Protein AF-A0A673FSH8-F1 (afdb_monomer_lite)

pLDDT: mean 70.3, std 21.24, range [34.88, 98.25]

Structure (mmCIF, N/CA/C/O backbone):
data_AF-A0A673FSH8-F1
#
_entry.id   AF-A0A673FSH8-F1
#
loop_
_atom_site.group_PDB
_atom_site.id
_atom_site.type_symbol
_atom_site.label_atom_id
_atom_site.label_alt_id
_atom_site.label_comp_id
_atom_site.label_asym_id
_atom_site.label_entity_id
_atom_site.label_seq_id
_atom_site.pdbx_PDB_ins_code
_atom_site.Cartn_x
_atom_site.Cartn_y
_atom_site.Cartn_z
_atom_site.occupancy
_atom_site.B_iso_or_equiv
_atom_site.auth_seq_id
_atom_site.auth_comp_id
_atom_site.auth_asym_id
_atom_site.auth_atom_id
_atom_site.pdbx_PDB_model_num
ATOM 1 N N . MET A 1 1 ? -9.729 13.691 73.195 1.00 39.44 1 MET A N 1
ATOM 2 C CA . MET A 1 1 ? -9.530 12.562 74.129 1.00 39.44 1 MET A CA 1
ATOM 3 C C . MET A 1 1 ? -8.967 11.412 73.297 1.00 39.44 1 MET A C 1
ATOM 5 O O . MET A 1 1 ? -9.718 10.759 72.601 1.00 39.44 1 MET A O 1
ATOM 9 N N . LEU A 1 2 ? -7.692 11.486 72.921 1.00 38.41 2 LEU A N 1
ATOM 10 C CA . LEU A 1 2 ? -6.531 10.917 73.616 1.00 38.41 2 LEU A CA 1
ATOM 11 C C . LEU A 1 2 ? -6.629 9.396 73.822 1.00 38.41 2 LEU A C 1
ATOM 13 O O . LEU A 1 2 ? -7.544 8.946 74.502 1.00 38.41 2 LEU A O 1
ATOM 17 N N . GLN A 1 3 ? -5.559 8.720 73.370 1.00 37.28 3 GLN A N 1
ATOM 18 C CA . GLN A 1 3 ? -5.031 7.410 73.794 1.00 37.28 3 GLN A CA 1
ATOM 19 C C . GLN A 1 3 ? -5.546 6.211 72.971 1.00 37.28 3 GLN A C 1
ATOM 21 O O . GLN A 1 3 ? -6.744 6.041 72.830 1.00 37.28 3 GLN A O 1
ATOM 26 N N . LYS A 1 4 ? -4.733 5.282 72.453 1.00 43.22 4 LYS A N 1
ATOM 27 C CA . LYS A 1 4 ? -3.274 5.016 72.441 1.00 43.22 4 LYS A CA 1
ATOM 28 C C . LYS A 1 4 ? -3.162 3.682 71.652 1.00 43.22 4 LYS A C 1
ATOM 30 O O . LYS A 1 4 ? -4.080 2.879 71.729 1.00 43.22 4 LYS A O 1
ATOM 35 N N . ILE A 1 5 ? -2.166 3.393 70.826 1.00 50.41 5 ILE A N 1
ATOM 36 C CA . ILE A 1 5 ? -0.932 2.707 71.230 1.00 50.41 5 ILE A CA 1
ATOM 37 C C . ILE A 1 5 ? -0.131 2.469 69.947 1.00 50.41 5 ILE A C 1
ATOM 39 O O . ILE A 1 5 ? -0.604 1.851 68.997 1.00 50.41 5 ILE A O 1
ATOM 43 N N . LEU A 1 6 ? 1.096 2.972 69.965 1.00 43.12 6 LEU A N 1
ATOM 44 C CA . LEU A 1 6 ? 2.197 2.561 69.112 1.00 43.12 6 LEU A CA 1
ATOM 45 C C . LEU A 1 6 ? 2.598 1.126 69.501 1.00 43.12 6 LEU A C 1
ATOM 47 O O . LEU A 1 6 ? 2.877 0.879 70.672 1.00 43.12 6 LEU A O 1
ATOM 51 N N . GLY A 1 7 ? 2.639 0.203 68.542 1.00 38.12 7 GLY A N 1
ATOM 52 C CA . GLY A 1 7 ? 3.122 -1.166 68.735 1.00 38.12 7 GLY A CA 1
ATOM 53 C C . GLY A 1 7 ? 4.017 -1.568 67.570 1.00 38.12 7 GLY A C 1
ATOM 54 O O . GLY A 1 7 ? 3.537 -1.878 66.486 1.00 38.12 7 GLY A O 1
ATOM 55 N N . LEU A 1 8 ? 5.323 -1.486 67.801 1.00 36.97 8 LEU A N 1
ATOM 56 C CA . LEU A 1 8 ? 6.406 -1.778 66.873 1.00 36.97 8 LEU A CA 1
ATOM 57 C C . LEU A 1 8 ? 6.757 -3.283 66.911 1.00 36.97 8 LEU A C 1
ATOM 59 O O . LEU A 1 8 ? 7.012 -3.819 67.982 1.00 36.97 8 LEU A O 1
ATOM 63 N N . SER A 1 9 ? 6.845 -3.881 65.719 1.00 34.88 9 SER A N 1
ATOM 64 C CA . SER A 1 9 ? 7.741 -4.975 65.288 1.00 34.88 9 SER A CA 1
ATOM 65 C C . SER A 1 9 ? 7.559 -6.456 65.709 1.00 34.88 9 SER A C 1
ATOM 67 O O . SER A 1 9 ? 7.798 -6.839 66.845 1.00 34.88 9 SER A O 1
ATOM 69 N N . VAL A 1 10 ? 7.380 -7.281 64.653 1.00 37.31 10 VAL A N 1
ATOM 70 C CA . VAL A 1 10 ? 8.277 -8.387 64.204 1.00 37.31 10 VAL A CA 1
ATOM 71 C C . VAL A 1 10 ? 8.170 -9.763 64.900 1.00 37.31 10 VAL A C 1
ATOM 73 O O . VAL A 1 10 ? 8.748 -9.969 65.956 1.00 37.31 10 VAL A O 1
ATOM 76 N N . LEU A 1 11 ? 7.512 -10.735 64.235 1.00 36.84 11 LEU A N 1
ATOM 77 C CA . LEU A 1 11 ? 8.074 -11.982 63.641 1.00 36.84 11 LEU A CA 1
ATOM 78 C C . LEU A 1 11 ? 7.008 -13.077 63.454 1.00 36.84 11 LEU A C 1
ATOM 80 O O . LEU A 1 11 ? 6.270 -13.396 64.377 1.00 36.84 11 LEU A O 1
ATOM 84 N N . GLY A 1 12 ? 7.047 -13.744 62.295 1.00 36.56 12 GLY A N 1
ATOM 85 C CA . GLY A 1 12 ? 6.629 -15.146 62.175 1.00 36.56 12 GLY A CA 1
ATOM 86 C C . GLY A 1 12 ? 5.432 -15.403 61.264 1.00 36.56 12 GLY A C 1
ATOM 87 O O . GLY A 1 12 ? 4.290 -15.364 61.703 1.00 36.56 12 GLY A O 1
ATOM 88 N N . GLY A 1 13 ? 5.702 -15.739 60.002 1.00 35.75 13 GLY A N 1
ATOM 89 C CA . GLY A 1 13 ? 4.685 -16.245 59.079 1.00 35.75 13 GLY A CA 1
ATOM 90 C C . GLY A 1 13 ? 5.187 -16.353 57.643 1.00 35.75 13 GLY A C 1
ATOM 91 O O . GLY A 1 13 ? 4.689 -15.662 56.762 1.00 35.75 13 GLY A O 1
ATOM 92 N N . MET A 1 14 ? 6.216 -17.171 57.405 1.00 44.25 14 MET A N 1
ATOM 93 C CA . MET A 1 14 ? 6.583 -17.608 56.054 1.00 44.25 14 MET A CA 1
ATOM 94 C C . MET A 1 14 ? 5.565 -18.662 55.606 1.00 44.25 14 MET A C 1
ATOM 96 O O . MET A 1 14 ? 5.656 -19.796 56.061 1.00 44.25 14 MET A O 1
ATOM 100 N N . GLU A 1 15 ? 4.614 -18.327 54.730 1.00 41.34 15 GLU A N 1
ATOM 101 C CA . GLU A 1 15 ? 3.850 -19.350 53.998 1.00 41.34 15 GLU A CA 1
ATOM 102 C C . GLU A 1 15 ? 3.238 -18.796 52.698 1.00 41.34 15 GLU A C 1
ATOM 104 O O . GLU A 1 15 ? 2.224 -18.110 52.668 1.00 41.34 15 GLU A O 1
ATOM 109 N N . GLN A 1 16 ? 3.994 -19.052 51.633 1.00 42.78 16 GLN A N 1
ATOM 110 C CA . GLN A 1 16 ? 3.590 -19.437 50.279 1.00 42.78 16 GLN A CA 1
ATOM 111 C C . GLN A 1 16 ? 2.613 -18.576 49.460 1.00 42.78 16 GLN A C 1
ATOM 113 O O . GLN A 1 16 ? 1.392 -18.615 49.546 1.00 42.78 16 GLN A O 1
ATOM 118 N N . SER A 1 17 ? 3.259 -17.882 48.520 1.00 39.66 17 SER A N 1
ATOM 119 C CA . SER A 1 17 ? 2.882 -17.631 47.127 1.00 39.66 17 SER A CA 1
ATOM 120 C C . SER A 1 17 ? 1.393 -17.580 46.765 1.00 39.66 17 SER A C 1
ATOM 122 O O . SER A 1 17 ? 0.748 -18.594 46.510 1.00 39.66 17 SER A O 1
ATOM 124 N N . SER A 1 18 ? 0.937 -16.341 46.559 1.00 42.16 18 SER A N 1
ATOM 125 C CA . SER A 1 18 ? 0.020 -15.894 45.501 1.00 42.16 18 SER A CA 1
ATOM 126 C C . SER A 1 18 ? -0.473 -17.016 44.577 1.00 42.16 18 SER A C 1
ATOM 128 O O . SER A 1 18 ? 0.248 -17.458 43.676 1.00 42.16 18 SER A O 1
ATOM 130 N N . GLY A 1 19 ? -1.721 -17.440 44.802 1.00 59.97 19 GLY A N 1
ATOM 131 C CA . GLY A 1 19 ? -2.465 -18.380 43.971 1.00 59.97 19 GLY A CA 1
ATOM 132 C C . GLY A 1 19 ? -2.629 -17.862 42.544 1.00 59.97 19 GLY A C 1
ATOM 133 O O . GLY A 1 19 ? -3.657 -17.305 42.161 1.00 59.97 19 GLY A O 1
ATOM 134 N N . LYS A 1 20 ? -1.595 -18.054 41.730 1.00 56.06 20 LYS A N 1
ATOM 135 C CA . LYS A 1 20 ? -1.635 -17.873 40.284 1.00 56.06 20 LYS A CA 1
ATOM 136 C C . LYS A 1 20 ? -2.386 -19.067 39.725 1.00 56.06 20 LYS A C 1
ATOM 138 O O . LYS A 1 20 ? -1.843 -20.159 39.619 1.00 56.06 20 LYS A O 1
ATOM 143 N N . ARG A 1 21 ? -3.655 -18.853 39.389 1.00 63.44 21 ARG A N 1
ATOM 144 C CA . ARG A 1 21 ? -4.492 -19.789 38.634 1.00 63.44 21 ARG A CA 1
ATOM 145 C C . ARG A 1 21 ? -3.746 -20.170 37.349 1.00 63.44 21 ARG A C 1
ATOM 147 O O . ARG A 1 21 ? -3.724 -19.391 36.397 1.00 63.44 21 ARG A O 1
ATOM 154 N N . ILE A 1 22 ? -3.077 -21.324 37.370 1.00 66.69 22 ILE A N 1
ATOM 155 C CA . ILE A 1 22 ? -2.236 -21.827 36.282 1.00 66.69 22 ILE A CA 1
ATOM 156 C C . ILE A 1 22 ? -3.123 -21.940 35.043 1.00 66.69 22 ILE A C 1
ATOM 158 O O . ILE A 1 22 ? -4.021 -22.779 34.972 1.00 66.69 22 ILE A O 1
ATOM 162 N N . ARG A 1 23 ? -2.915 -21.052 34.067 1.00 70.25 23 ARG A N 1
ATOM 163 C CA . ARG A 1 23 ? -3.483 -21.238 32.734 1.00 70.25 23 ARG A CA 1
ATOM 164 C C . ARG A 1 23 ? -2.663 -22.345 32.096 1.00 70.25 23 ARG A C 1
ATOM 166 O O . ARG A 1 23 ? -1.450 -22.195 31.976 1.00 70.25 23 ARG A O 1
ATOM 173 N N . LYS A 1 24 ? -3.321 -23.452 31.747 1.00 73.06 24 LYS A N 1
ATOM 174 C CA . LYS A 1 24 ? -2.718 -24.535 30.965 1.00 73.06 24 LYS A CA 1
ATOM 175 C C . LYS A 1 24 ? -1.922 -23.899 29.814 1.00 73.06 24 LYS A C 1
ATOM 177 O O . LYS A 1 24 ? -2.535 -23.129 29.066 1.00 73.06 24 LYS A O 1
ATOM 182 N N . PRO A 1 25 ? -0.605 -24.147 29.681 1.00 65.06 25 PRO A N 1
ATOM 183 C CA . PRO A 1 25 ? 0.094 -23.737 28.474 1.00 65.06 25 PRO A CA 1
ATOM 184 C C . PRO A 1 25 ? -0.627 -24.412 27.308 1.00 65.06 25 PRO A C 1
ATOM 186 O O . PRO A 1 25 ? -0.996 -25.585 27.390 1.00 65.06 25 PRO A O 1
ATOM 189 N N . SER A 1 26 ? -0.955 -23.636 26.280 1.00 65.62 26 SER A N 1
ATOM 190 C CA . SER A 1 26 ? -1.685 -24.131 25.120 1.00 65.62 26 SER A CA 1
ATOM 191 C C . SER A 1 26 ? -0.955 -25.338 24.538 1.00 65.62 26 SER A C 1
ATOM 193 O O . SER A 1 26 ? 0.176 -25.204 24.077 1.00 65.62 26 SER A O 1
ATOM 195 N N . LEU A 1 27 ? -1.623 -26.489 24.508 1.00 65.38 27 LEU A N 1
ATOM 196 C CA . LEU A 1 27 ? -1.156 -27.724 23.874 1.00 65.38 27 LEU A CA 1
ATOM 197 C C . LEU A 1 27 ? -1.279 -27.626 22.335 1.00 65.38 27 LEU A C 1
ATOM 199 O O . LEU A 1 27 ? -1.621 -28.578 21.649 1.00 65.38 27 LEU A O 1
ATOM 203 N N . LEU A 1 28 ? -1.072 -26.436 21.766 1.00 62.72 28 LEU A N 1
ATOM 204 C CA . LEU A 1 28 ? -1.174 -26.229 20.319 1.00 62.72 28 LEU A CA 1
ATOM 205 C C . LEU A 1 28 ? 0.026 -26.812 19.562 1.00 62.72 28 LEU A C 1
ATOM 207 O O . LEU A 1 28 ? -0.010 -26.873 18.339 1.00 62.72 28 LEU A O 1
ATOM 211 N N . TYR A 1 29 ? 1.071 -27.243 20.273 1.00 58.75 29 TYR A N 1
ATOM 212 C CA . TYR A 1 29 ? 2.318 -27.713 19.675 1.00 58.75 29 TYR A CA 1
ATOM 213 C C . TYR A 1 29 ? 2.328 -29.220 19.352 1.00 58.75 29 TYR A C 1
ATOM 215 O O . TYR A 1 29 ? 2.952 -29.631 18.381 1.00 58.75 29 TYR A O 1
ATOM 223 N N . GLU A 1 30 ? 1.574 -30.053 20.078 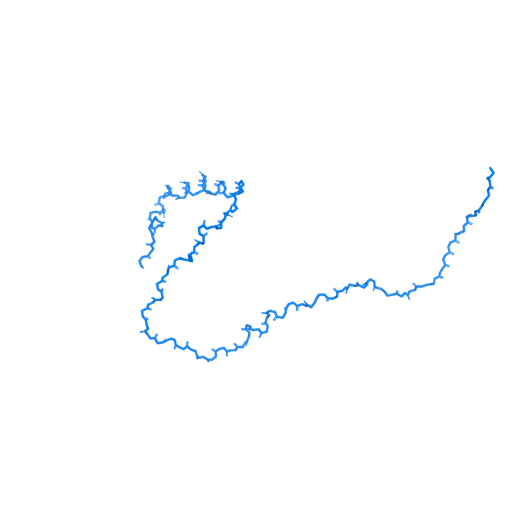1.00 62.94 30 GLU A N 1
ATOM 224 C CA . GLU A 1 30 ? 1.625 -31.521 19.906 1.00 62.94 30 GLU A CA 1
ATOM 225 C C . GLU A 1 30 ? 0.944 -32.019 18.618 1.00 62.94 30 GLU A C 1
ATOM 227 O O . GLU A 1 30 ? 1.146 -33.153 18.200 1.00 62.94 30 GLU A O 1
ATOM 232 N N . GLY A 1 31 ? 0.189 -31.153 17.932 1.00 62.38 31 GLY A N 1
ATOM 233 C CA . GLY A 1 31 ? -0.395 -31.454 16.621 1.00 62.38 31 GLY A CA 1
ATOM 234 C C . GLY A 1 31 ? 0.536 -31.209 15.428 1.00 62.38 31 GLY A C 1
ATOM 235 O O . GLY A 1 31 ? 0.179 -31.586 14.315 1.00 62.38 31 GLY A O 1
ATOM 236 N N . PHE A 1 32 ? 1.694 -30.567 15.625 1.00 62.06 32 PHE A N 1
ATOM 237 C CA . PHE A 1 32 ? 2.597 -30.195 14.528 1.00 62.06 32 PHE A CA 1
ATOM 238 C C . PHE A 1 32 ? 3.717 -31.217 14.278 1.00 62.06 32 PHE A C 1
ATOM 240 O O . PHE A 1 32 ? 4.189 -31.333 13.152 1.00 62.06 32 PHE A O 1
ATOM 247 N N . GLU A 1 33 ? 4.126 -31.986 15.291 1.00 65.44 33 GLU A N 1
ATOM 248 C CA . GLU A 1 33 ? 5.260 -32.919 15.172 1.00 65.44 33 GLU A CA 1
ATOM 249 C C . GLU A 1 33 ? 4.885 -34.361 14.799 1.00 65.44 33 GLU A C 1
ATOM 251 O O . GLU A 1 33 ? 5.769 -35.208 14.692 1.00 65.44 33 GLU A O 1
ATOM 256 N N . SER A 1 34 ? 3.612 -34.675 14.532 1.00 53.59 34 SER A N 1
ATOM 257 C CA . SER A 1 34 ? 3.295 -35.976 13.927 1.00 53.59 34 SER A CA 1
ATOM 258 C C . SER A 1 34 ? 3.766 -35.987 12.469 1.00 53.59 34 SER A C 1
ATOM 260 O O . SER A 1 34 ? 3.254 -35.196 11.671 1.00 53.59 34 SER A O 1
ATOM 262 N N . PRO A 1 35 ? 4.709 -36.867 12.076 1.00 54.97 35 PRO A N 1
ATOM 263 C CA . PRO A 1 35 ? 5.113 -36.977 10.686 1.00 54.97 35 P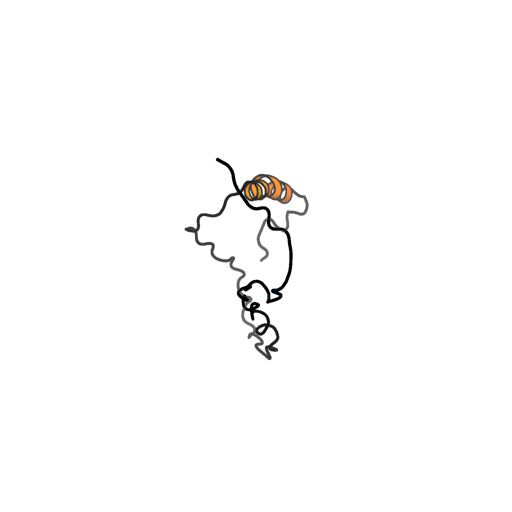RO A CA 1
ATOM 264 C C . PRO A 1 35 ? 3.899 -37.462 9.894 1.00 54.97 35 PRO A C 1
ATOM 266 O O . PRO A 1 35 ? 3.477 -38.613 10.010 1.00 54.97 35 PRO A O 1
ATOM 269 N N . SER A 1 36 ? 3.308 -36.567 9.103 1.00 58.66 36 SER A N 1
ATOM 270 C CA . SER A 1 36 ? 2.276 -36.909 8.129 1.00 58.66 36 SER A CA 1
ATOM 271 C C . SER A 1 36 ? 2.931 -37.692 6.993 1.00 58.66 36 SER A C 1
ATOM 273 O O . SER A 1 36 ? 3.297 -37.166 5.945 1.00 58.66 36 SER A O 1
ATOM 275 N N . LEU A 1 37 ? 3.127 -38.989 7.218 1.00 58.59 37 LEU A N 1
ATOM 276 C CA . LEU A 1 37 ? 3.425 -39.921 6.146 1.00 58.59 37 LEU A CA 1
ATOM 277 C C . LEU A 1 37 ? 2.200 -39.996 5.221 1.00 58.59 37 LEU A C 1
ATOM 279 O O . LEU A 1 37 ? 1.171 -40.573 5.559 1.00 58.59 37 LEU A O 1
ATOM 283 N N . SER A 1 38 ? 2.380 -39.398 4.040 1.00 54.66 38 SER A N 1
ATOM 284 C CA . SER A 1 38 ? 1.730 -39.739 2.771 1.00 54.66 38 SER A CA 1
ATOM 285 C C . SER A 1 38 ? 0.269 -39.311 2.575 1.00 54.66 38 SER A C 1
ATOM 287 O O . SER A 1 38 ? -0.658 -40.105 2.687 1.00 54.66 38 SER A O 1
ATOM 289 N N . HIS A 1 39 ? 0.081 -38.099 2.046 1.00 57.12 39 HIS A N 1
ATOM 290 C CA . HIS A 1 39 ? -0.935 -37.886 1.012 1.00 57.12 39 HIS A CA 1
ATOM 291 C C . HIS A 1 39 ? -0.302 -37.134 -0.159 1.00 57.12 39 HIS A C 1
ATOM 293 O O . HIS A 1 39 ? -0.270 -35.907 -0.190 1.00 57.12 39 HIS A O 1
ATOM 299 N N . VAL A 1 40 ? 0.254 -37.892 -1.108 1.00 52.22 40 VAL A N 1
ATOM 300 C CA . VAL A 1 40 ? 0.529 -37.372 -2.450 1.00 52.22 40 VAL A CA 1
ATOM 301 C C . VAL A 1 40 ? -0.840 -37.084 -3.073 1.00 52.22 40 VAL A C 1
ATOM 303 O O . VAL A 1 40 ? -1.612 -38.033 -3.241 1.00 52.22 40 VAL A O 1
ATOM 306 N N . PRO A 1 41 ? -1.188 -35.822 -3.375 1.00 60.09 41 PRO A N 1
ATOM 307 C CA . PRO A 1 41 ? -2.431 -35.545 -4.071 1.00 60.09 41 PRO A CA 1
ATOM 308 C C . PRO A 1 41 ? -2.333 -36.126 -5.496 1.00 60.09 41 PRO A C 1
ATOM 310 O O . PRO A 1 41 ? -1.259 -36.063 -6.104 1.00 60.09 41 PRO A O 1
ATOM 313 N N . PRO A 1 42 ? -3.414 -36.707 -6.051 1.00 67.25 42 PRO A N 1
ATOM 314 C CA . PRO A 1 42 ? -3.451 -37.066 -7.469 1.00 67.25 42 PRO A CA 1
ATOM 315 C C . PRO A 1 42 ? -3.172 -35.819 -8.330 1.00 67.25 42 PRO A C 1
ATOM 317 O O . PRO A 1 42 ? -3.432 -34.705 -7.865 1.00 67.25 42 PRO A O 1
ATOM 320 N N . PRO A 1 43 ? -2.676 -35.964 -9.577 1.00 56.34 43 PRO A N 1
ATOM 321 C CA . PRO A 1 43 ? -2.447 -34.841 -10.481 1.00 56.34 43 PRO A CA 1
ATOM 322 C C . PRO A 1 43 ? -3.800 -34.301 -10.968 1.00 56.34 43 PRO A C 1
ATOM 324 O O . PRO A 1 43 ? -4.249 -34.580 -12.076 1.00 56.34 43 PRO A O 1
ATOM 327 N N . GLY A 1 44 ? -4.499 -33.591 -10.088 1.00 63.91 44 GLY A N 1
ATOM 328 C CA . GLY A 1 44 ? -5.654 -32.773 -10.410 1.00 63.91 44 GLY A CA 1
ATOM 329 C C . GLY A 1 44 ? -5.204 -31.376 -10.840 1.00 63.91 44 GLY A C 1
ATOM 330 O O . GLY A 1 44 ? -4.089 -30.964 -10.504 1.00 63.91 44 GLY A O 1
ATOM 331 N N . PRO A 1 45 ? -6.044 -30.639 -11.587 1.00 67.75 45 PRO A N 1
ATOM 332 C CA . PRO A 1 45 ? -5.752 -29.251 -11.928 1.00 67.75 45 PRO A CA 1
ATOM 333 C C . PRO A 1 45 ? -5.488 -28.449 -10.642 1.00 67.75 45 PRO A C 1
ATOM 335 O O . PRO A 1 45 ? -6.097 -28.752 -9.609 1.00 67.75 45 PRO A O 1
ATOM 338 N N . PRO A 1 46 ? -4.566 -27.466 -10.668 1.00 64.50 46 PRO A N 1
ATOM 339 C CA . PRO A 1 46 ? -4.198 -26.714 -9.476 1.00 64.50 46 PRO A CA 1
ATOM 340 C C . PRO A 1 46 ? -5.453 -26.109 -8.831 1.00 64.50 46 PRO A C 1
ATOM 342 O O . PRO A 1 46 ? -6.358 -25.688 -9.559 1.00 64.50 46 PRO A O 1
ATOM 345 N N . PRO A 1 47 ? -5.541 -26.066 -7.485 1.00 62.12 47 PRO A N 1
ATOM 346 C CA . PRO A 1 47 ? -6.648 -25.405 -6.817 1.00 62.12 47 PRO A CA 1
ATOM 347 C C . PRO A 1 47 ? -6.694 -23.965 -7.322 1.00 62.12 47 PRO A C 1
ATOM 349 O O . PRO A 1 47 ? -5.753 -23.197 -7.120 1.00 62.12 47 PRO A O 1
ATOM 352 N N . SER A 1 48 ? -7.774 -23.626 -8.026 1.00 60.88 48 SER A N 1
ATOM 353 C CA . SER A 1 48 ? -8.055 -22.263 -8.454 1.00 60.88 48 SER A CA 1
ATOM 354 C C . SER A 1 48 ? -7.919 -21.368 -7.229 1.00 60.88 48 SER A C 1
ATOM 356 O O . SER A 1 48 ? -8.634 -21.578 -6.246 1.00 60.88 48 SER A O 1
ATOM 358 N N . GLN A 1 49 ? -6.977 -20.424 -7.279 1.00 62.88 49 GLN A N 1
ATOM 359 C CA . GLN A 1 49 ? -6.623 -19.489 -6.208 1.00 62.88 49 GLN A CA 1
ATOM 360 C C . GLN A 1 49 ? -7.744 -18.464 -5.977 1.00 62.88 49 GLN A C 1
ATOM 362 O O . GLN A 1 49 ? -7.518 -17.256 -5.984 1.00 62.88 49 GLN A O 1
ATOM 367 N N . GLN A 1 50 ? -8.987 -18.924 -5.837 1.00 61.84 50 GLN A N 1
ATOM 368 C CA . GLN A 1 50 ? -10.113 -18.045 -5.600 1.00 61.84 50 GLN A CA 1
ATOM 369 C C . GLN A 1 50 ? -9.897 -17.375 -4.243 1.00 61.84 50 GLN A C 1
ATOM 371 O O . GLN A 1 50 ? -9.744 -18.075 -3.234 1.00 61.84 50 GLN A O 1
ATOM 376 N N . PRO A 1 51 ? -9.829 -16.033 -4.203 1.00 66.12 51 PRO A N 1
ATOM 377 C CA . PRO A 1 51 ? -9.618 -15.330 -2.956 1.00 66.12 51 PRO A CA 1
ATOM 378 C C . PRO A 1 51 ? -10.746 -15.687 -1.980 1.00 66.12 51 PRO A C 1
ATOM 380 O O . PRO A 1 51 ? -11.886 -15.893 -2.412 1.00 66.12 51 PRO A O 1
ATOM 383 N N . PRO A 1 52 ? -10.453 -15.768 -0.669 1.00 66.00 52 PRO A N 1
ATOM 384 C CA . PRO A 1 52 ? -11.463 -16.042 0.341 1.00 66.00 52 PRO A CA 1
ATOM 385 C C . PRO A 1 52 ? -12.654 -15.108 0.142 1.00 66.00 52 PRO A C 1
ATOM 387 O O . PRO A 1 52 ? -12.481 -13.888 0.125 1.00 66.00 52 PRO A O 1
ATOM 390 N N . VAL A 1 53 ? -13.850 -15.677 -0.023 1.00 67.38 53 VAL A N 1
ATOM 391 C CA . VAL A 1 53 ? -15.081 -14.901 -0.195 1.00 67.38 53 VAL A CA 1
ATOM 392 C C . VAL A 1 53 ? -15.289 -14.071 1.069 1.00 67.38 53 VAL A C 1
ATOM 394 O O . VAL A 1 53 ? -15.700 -14.574 2.114 1.00 67.38 53 VAL A O 1
ATOM 397 N N . THR A 1 54 ? -14.944 -12.788 0.997 1.00 71.56 54 THR A N 1
ATOM 398 C CA . THR A 1 54 ? -15.242 -11.822 2.050 1.00 71.56 54 THR A CA 1
ATOM 399 C C . THR A 1 54 ? -16.751 -11.665 2.149 1.00 71.56 54 THR A C 1
ATOM 401 O O . THR A 1 54 ? -17.386 -11.219 1.196 1.00 71.56 54 THR A O 1
ATOM 404 N N . ASP A 1 55 ? -17.312 -12.026 3.303 1.00 74.44 55 ASP A N 1
ATOM 405 C CA . ASP A 1 55 ? -18.723 -11.817 3.624 1.00 74.44 55 ASP A CA 1
ATOM 406 C C . ASP A 1 55 ? -19.079 -10.319 3.478 1.00 74.44 55 ASP A C 1
ATOM 408 O O . ASP A 1 55 ? -18.546 -9.495 4.234 1.00 74.44 55 ASP A O 1
ATOM 412 N N . PRO A 1 56 ? -19.963 -9.942 2.532 1.00 69.19 56 PRO A N 1
ATOM 413 C CA . PRO A 1 56 ? -20.340 -8.548 2.303 1.00 69.19 56 PRO A CA 1
ATOM 414 C C . PRO A 1 56 ? -21.110 -7.931 3.482 1.00 69.19 56 PRO A C 1
ATOM 416 O O . PRO A 1 56 ? -21.189 -6.709 3.585 1.00 69.19 56 PRO A O 1
ATOM 419 N N . SER A 1 57 ? -21.653 -8.745 4.395 1.00 74.31 57 SER A N 1
ATOM 420 C CA . SER A 1 57 ? -22.327 -8.290 5.613 1.00 74.31 57 SER A CA 1
ATOM 421 C C . SER A 1 57 ? -21.350 -7.902 6.724 1.00 74.31 57 SER A C 1
ATOM 423 O O . SER A 1 57 ? -21.752 -7.283 7.717 1.00 74.31 57 SER A O 1
ATOM 425 N N . ARG A 1 58 ? -20.067 -8.262 6.610 1.00 76.19 58 ARG A N 1
ATOM 426 C CA . ARG A 1 58 ? -19.081 -7.967 7.646 1.00 76.19 58 ARG A CA 1
ATOM 427 C C . ARG A 1 58 ? -18.630 -6.515 7.512 1.00 76.19 58 ARG A C 1
ATOM 429 O O . ARG A 1 58 ? -17.790 -6.190 6.677 1.00 76.19 58 ARG A O 1
ATOM 436 N N . GLN A 1 59 ? -19.161 -5.634 8.363 1.00 74.56 59 GLN A N 1
ATOM 437 C CA . GLN A 1 59 ? -18.673 -4.257 8.454 1.00 74.56 59 GLN A CA 1
ATOM 438 C C . GLN A 1 59 ? -17.181 -4.276 8.814 1.00 74.56 59 GLN A C 1
ATOM 440 O O . GLN A 1 59 ? -16.785 -4.669 9.914 1.00 74.56 59 GLN A O 1
ATOM 445 N N . GLY A 1 60 ? -16.341 -3.906 7.847 1.00 84.88 60 GLY A N 1
ATOM 446 C CA . GLY A 1 60 ? -14.899 -3.839 8.029 1.00 84.88 60 GLY A CA 1
ATOM 447 C C . GLY A 1 60 ? -14.510 -2.810 9.091 1.00 84.88 60 GLY A C 1
ATOM 448 O O . GLY A 1 60 ? -15.240 -1.863 9.382 1.00 84.88 60 GLY A O 1
ATOM 449 N N . ARG A 1 61 ? -13.318 -2.966 9.670 1.00 91.44 61 ARG A N 1
ATOM 450 C CA . ARG A 1 61 ? -12.762 -1.970 10.591 1.00 91.44 61 ARG A CA 1
ATOM 451 C C . ARG A 1 61 ? -12.055 -0.878 9.796 1.00 91.44 61 ARG A C 1
ATOM 453 O O . ARG A 1 61 ? -11.176 -1.176 8.997 1.00 91.44 61 ARG A O 1
ATOM 460 N N . THR A 1 62 ? -12.361 0.384 10.078 1.00 93.12 62 THR A N 1
ATOM 461 C CA . THR A 1 62 ? -11.649 1.535 9.503 1.00 93.12 62 THR A CA 1
ATOM 462 C C . THR A 1 62 ? -10.883 2.274 10.592 1.00 93.12 62 THR A C 1
ATOM 464 O O . THR A 1 62 ? -11.479 2.812 11.522 1.00 93.12 62 THR A O 1
ATOM 467 N N . THR A 1 63 ? -9.556 2.312 10.487 1.00 96.88 63 THR A N 1
ATOM 468 C CA . THR A 1 63 ? -8.675 3.071 11.391 1.00 96.88 63 THR A CA 1
ATOM 469 C C . THR A 1 63 ? -7.864 4.086 10.590 1.00 96.88 63 THR A C 1
ATOM 471 O O . THR A 1 63 ? -7.713 3.934 9.379 1.00 96.88 63 THR A O 1
ATOM 474 N N . ASN A 1 64 ? -7.278 5.086 11.249 1.00 98.00 64 ASN A N 1
ATOM 475 C CA . ASN A 1 64 ? -6.404 6.066 10.586 1.00 98.00 64 ASN A CA 1
ATOM 476 C C . ASN A 1 64 ? -5.215 5.404 9.871 1.00 98.00 64 ASN A C 1
ATOM 478 O O . ASN A 1 64 ? -4.813 5.844 8.800 1.00 98.00 64 ASN A O 1
ATOM 482 N N . GLN A 1 65 ? -4.692 4.308 10.428 1.00 97.81 65 GLN A N 1
ATOM 483 C CA . GLN A 1 65 ? -3.610 3.535 9.816 1.00 97.81 65 GLN A CA 1
ATOM 484 C C . GLN A 1 65 ? -4.081 2.873 8.516 1.00 97.81 65 GLN A C 1
ATOM 486 O O . GLN A 1 65 ? -3.429 3.008 7.487 1.00 97.81 65 GLN A O 1
ATOM 491 N N . LEU A 1 66 ? -5.256 2.234 8.530 1.00 96.56 66 LEU A N 1
ATOM 492 C CA . LEU A 1 66 ? -5.842 1.632 7.327 1.00 96.56 66 LEU A CA 1
ATOM 493 C C . LEU A 1 66 ? -6.191 2.691 6.273 1.00 96.56 66 LEU A C 1
ATOM 495 O O . LEU A 1 66 ? -5.981 2.478 5.081 1.00 96.56 66 LEU A O 1
ATOM 499 N N . GLN A 1 67 ? -6.662 3.862 6.706 1.00 97.00 67 GLN A N 1
ATOM 500 C CA . GLN A 1 67 ? -6.891 4.990 5.809 1.00 97.00 67 GLN A CA 1
ATOM 501 C C . GLN A 1 67 ? -5.589 5.501 5.187 1.00 97.00 67 GLN A C 1
ATOM 503 O O . GLN A 1 67 ? -5.580 5.782 3.994 1.00 97.00 67 GLN A O 1
ATOM 508 N N . PHE A 1 68 ? -4.497 5.602 5.951 1.00 98.06 68 PHE A N 1
ATOM 509 C CA . PHE A 1 68 ? -3.187 5.983 5.421 1.00 98.06 68 PHE A CA 1
ATOM 510 C C . PHE A 1 68 ? -2.678 4.964 4.396 1.00 98.06 68 PHE A C 1
ATOM 512 O O . PHE A 1 68 ? -2.270 5.353 3.300 1.00 98.06 68 PHE A O 1
ATOM 519 N N . LEU A 1 69 ? -2.767 3.667 4.713 1.00 98.06 69 LEU A N 1
ATOM 520 C CA . LEU A 1 69 ? -2.375 2.600 3.792 1.00 98.06 69 LEU A CA 1
ATOM 521 C C . LEU A 1 69 ? -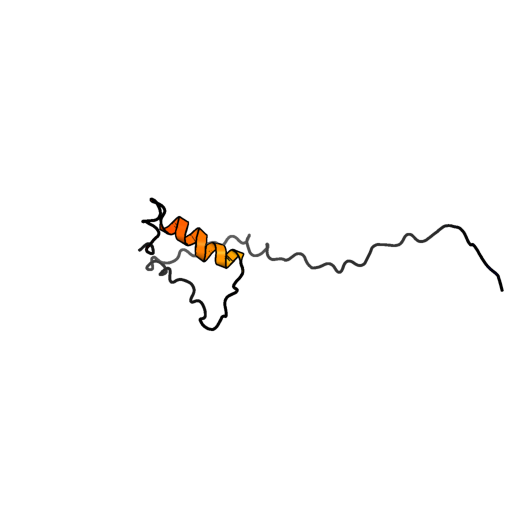3.121 2.728 2.462 1.00 98.06 69 LEU A C 1
ATOM 523 O O . LEU A 1 69 ? -2.493 2.772 1.411 1.00 98.06 69 LEU A O 1
ATOM 527 N N . HIS A 1 70 ? -4.443 2.884 2.493 1.00 95.62 70 HIS A N 1
ATOM 528 C CA . HIS A 1 70 ? -5.229 2.988 1.267 1.00 95.62 70 HIS A CA 1
ATOM 529 C C . HIS A 1 70 ? -5.017 4.328 0.534 1.00 95.62 70 HIS A C 1
ATOM 531 O O . HIS A 1 70 ? -4.744 4.358 -0.664 1.00 95.62 70 HIS A O 1
ATOM 537 N N . LYS A 1 71 ? -5.124 5.463 1.231 1.00 96.38 71 LYS A N 1
ATOM 538 C CA . LYS A 1 71 ? -5.131 6.788 0.588 1.00 96.38 71 LYS A CA 1
ATOM 539 C C . LYS A 1 71 ? -3.751 7.279 0.169 1.00 96.38 71 LYS A C 1
ATOM 541 O O . LYS A 1 71 ? -3.676 8.119 -0.724 1.00 96.38 71 LYS A O 1
ATOM 546 N N . VAL A 1 72 ? -2.686 6.813 0.814 1.00 97.94 72 VAL A N 1
ATOM 547 C CA . VAL A 1 72 ? -1.321 7.299 0.576 1.00 97.94 72 VAL A CA 1
ATOM 548 C C . VAL A 1 72 ? -0.455 6.178 0.028 1.00 97.94 72 VAL A C 1
ATOM 550 O O . VAL A 1 72 ? 0.039 6.287 -1.093 1.00 97.94 72 VAL A O 1
ATOM 553 N N . LEU A 1 73 ? -0.304 5.093 0.790 1.00 97.94 73 LEU A N 1
ATOM 554 C CA . LEU A 1 73 ? 0.679 4.056 0.484 1.00 97.94 73 LEU A CA 1
ATOM 555 C C . LEU A 1 73 ? 0.335 3.299 -0.804 1.00 97.94 73 LEU A C 1
ATOM 557 O O . LEU A 1 73 ? 1.176 3.208 -1.691 1.00 97.94 73 LEU A O 1
ATOM 561 N N . VAL A 1 74 ? -0.911 2.837 -0.952 1.00 97.25 74 VAL A N 1
ATOM 562 C CA . VAL A 1 74 ? -1.368 2.145 -2.168 1.00 97.25 74 VAL A CA 1
ATOM 563 C C . VAL A 1 74 ? -1.206 3.046 -3.387 1.00 97.25 74 VAL A C 1
ATOM 565 O O . VAL A 1 74 ? -0.671 2.600 -4.391 1.00 97.25 74 VAL A O 1
ATOM 568 N N . LYS A 1 75 ? -1.567 4.333 -3.305 1.00 96.50 75 LYS A N 1
ATOM 569 C CA . LYS A 1 75 ? -1.396 5.267 -4.433 1.00 96.50 75 LYS A CA 1
ATOM 570 C C . LYS A 1 75 ? 0.069 5.466 -4.817 1.00 96.50 75 LYS A C 1
ATOM 572 O O . LYS A 1 75 ? 0.367 5.591 -6.002 1.00 96.50 75 LYS A O 1
ATOM 577 N N . ALA A 1 76 ? 0.966 5.538 -3.835 1.00 97.62 76 ALA A N 1
ATOM 578 C CA . ALA A 1 76 ? 2.397 5.667 -4.085 1.00 97.62 76 ALA A CA 1
ATOM 579 C C . ALA A 1 76 ? 2.958 4.400 -4.744 1.00 97.62 76 ALA A C 1
ATOM 581 O O . ALA A 1 76 ? 3.649 4.494 -5.757 1.00 97.62 76 ALA A O 1
ATOM 582 N N . LEU A 1 77 ? 2.595 3.225 -4.219 1.00 97.88 77 LEU A N 1
ATOM 583 C CA . LEU A 1 77 ? 3.003 1.936 -4.770 1.00 97.88 77 LEU A CA 1
ATOM 584 C C . LEU A 1 77 ? 2.439 1.722 -6.174 1.00 97.88 77 LEU A C 1
ATOM 586 O O . LEU A 1 77 ? 3.190 1.342 -7.057 1.00 97.88 77 LEU A O 1
ATOM 590 N N . TRP A 1 78 ? 1.172 2.056 -6.427 1.00 96.88 78 TRP A N 1
ATOM 591 C CA . TRP A 1 78 ? 0.531 1.853 -7.732 1.00 96.88 78 TRP A CA 1
ATOM 592 C C . TRP A 1 78 ? 1.184 2.652 -8.864 1.00 96.88 78 TRP A C 1
ATOM 594 O O . TRP A 1 78 ? 1.155 2.236 -10.019 1.00 96.88 78 TRP A O 1
ATOM 604 N N . ARG A 1 79 ? 1.778 3.806 -8.533 1.00 96.81 79 ARG A N 1
ATOM 605 C CA . ARG A 1 79 ? 2.477 4.691 -9.479 1.00 96.81 79 ARG A CA 1
ATOM 606 C C . ARG A 1 79 ? 3.967 4.377 -9.616 1.00 96.81 79 ARG A C 1
ATOM 608 O O . ARG A 1 79 ? 4.643 5.025 -10.411 1.00 96.81 79 ARG A O 1
ATOM 615 N N . HIS A 1 80 ? 4.496 3.449 -8.823 1.00 98.25 80 HIS A N 1
ATOM 616 C CA . HIS A 1 80 ? 5.904 3.090 -8.866 1.00 98.25 80 HIS A CA 1
ATOM 617 C C . HIS A 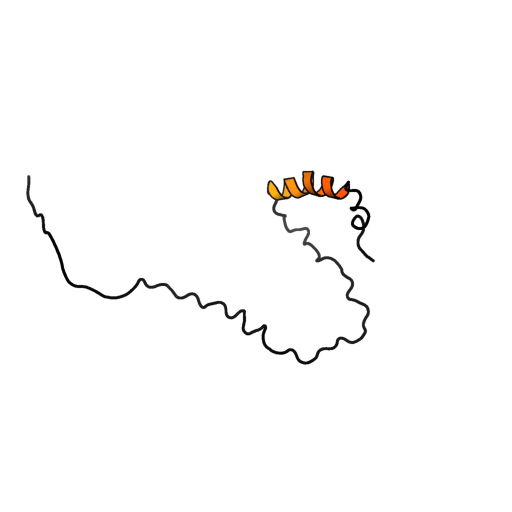1 80 ? 6.242 2.384 -10.188 1.00 98.25 80 HIS A C 1
ATOM 619 O O . HIS A 1 80 ? 5.453 1.590 -10.690 1.00 98.25 80 HIS A O 1
ATOM 625 N N . HIS A 1 81 ? 7.431 2.628 -10.749 1.00 97.50 81 HIS A N 1
ATOM 626 C CA . HIS A 1 81 ? 7.817 2.083 -12.061 1.00 97.50 81 HIS A CA 1
ATOM 627 C C . HIS A 1 81 ? 7.776 0.545 -12.106 1.00 97.50 81 HIS A C 1
ATOM 629 O O . HIS A 1 81 ? 7.389 -0.046 -13.109 1.00 97.50 81 HIS A O 1
ATOM 635 N N . PHE A 1 82 ? 8.099 -0.112 -10.992 1.00 97.75 82 PHE A N 1
ATOM 636 C CA . PHE A 1 82 ? 8.049 -1.574 -10.873 1.00 97.75 82 PHE A CA 1
ATOM 637 C C . PHE A 1 82 ? 6.688 -2.124 -10.437 1.00 97.75 82 PHE A C 1
ATOM 639 O O . PHE A 1 82 ? 6.591 -3.301 -10.117 1.00 97.75 82 PHE A O 1
ATOM 646 N N . ALA A 1 83 ? 5.648 -1.294 -10.374 1.00 96.88 83 ALA A N 1
ATOM 647 C CA . ALA A 1 83 ? 4.326 -1.736 -9.944 1.00 96.88 83 ALA A CA 1
ATOM 648 C C . ALA A 1 83 ? 3.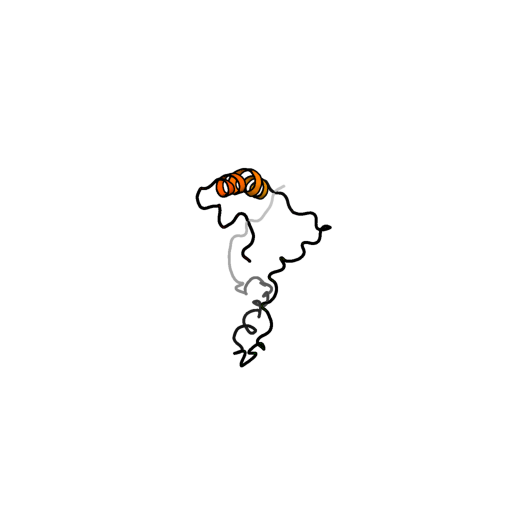547 -2.466 -11.039 1.00 96.88 83 ALA A C 1
ATOM 650 O O . ALA A 1 83 ? 2.619 -3.198 -10.715 1.00 96.88 83 ALA A O 1
ATOM 651 N N . TRP A 1 84 ? 3.930 -2.275 -12.308 1.00 96.19 84 TRP A N 1
ATOM 652 C CA . TRP A 1 84 ? 3.204 -2.811 -13.461 1.00 96.19 84 TRP A CA 1
ATOM 653 C C . TRP A 1 84 ? 2.893 -4.321 -13.382 1.00 96.19 84 TRP A C 1
ATOM 655 O O . TRP A 1 84 ? 1.777 -4.676 -13.750 1.00 96.19 84 TRP A O 1
ATOM 665 N N . PRO A 1 85 ? 3.766 -5.213 -12.855 1.00 96.56 85 PRO A N 1
ATOM 666 C CA . PRO A 1 85 ? 3.459 -6.644 -12.779 1.00 96.56 85 PRO A CA 1
ATOM 667 C C . PRO A 1 85 ? 2.393 -6.993 -11.733 1.00 96.56 85 PRO A C 1
ATOM 669 O O . PRO A 1 85 ? 1.937 -8.126 -11.694 1.00 96.56 85 PRO A O 1
ATOM 672 N N . PHE A 1 86 ? 2.042 -6.055 -10.849 1.00 96.50 86 PHE A N 1
ATOM 673 C CA . PHE A 1 86 ? 1.144 -6.278 -9.711 1.00 96.50 86 PHE A CA 1
ATOM 674 C C . PHE A 1 86 ? -0.220 -5.601 -9.886 1.00 96.50 86 PHE A C 1
ATOM 676 O O . PHE A 1 86 ? -0.992 -5.528 -8.930 1.00 96.50 86 PHE A O 1
ATOM 683 N N . HIS A 1 87 ? -0.499 -5.034 -11.063 1.00 95.12 87 HIS A N 1
ATOM 684 C CA . HIS A 1 87 ? -1.787 -4.389 -11.337 1.00 95.12 87 HIS A CA 1
ATOM 685 C C . HIS A 1 87 ? -2.903 -5.403 -11.571 1.00 95.12 87 HIS A C 1
ATOM 687 O O . HIS A 1 87 ? -4.031 -5.164 -11.151 1.00 95.12 87 HIS A O 1
ATOM 693 N N . GLU A 1 88 ? -2.559 -6.535 -12.177 1.00 94.38 88 GLU A N 1
ATOM 694 C CA . GLU A 1 88 ? -3.463 -7.643 -12.456 1.00 94.38 88 GLU A 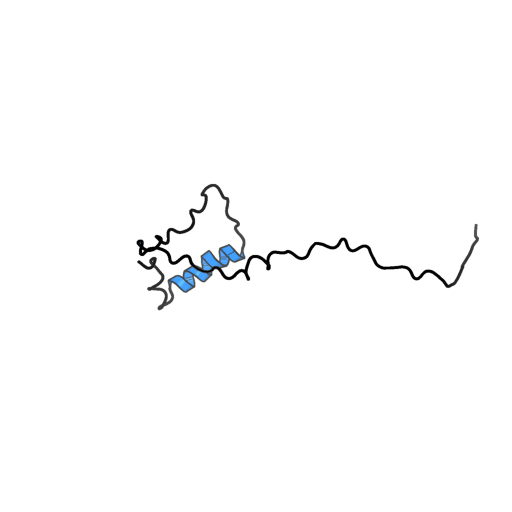CA 1
ATOM 695 C C . GLU A 1 88 ? -3.062 -8.875 -11.631 1.00 94.38 88 GLU A C 1
ATOM 697 O O . GLU A 1 88 ? -1.895 -9.005 -11.237 1.00 94.38 88 GLU A O 1
ATOM 702 N N . PRO A 1 89 ? -4.013 -9.776 -11.325 1.00 94.25 89 PRO A N 1
ATOM 703 C CA . PRO A 1 89 ? -3.685 -11.058 -10.723 1.00 94.25 89 PRO A CA 1
ATOM 704 C C . PRO A 1 89 ? -2.795 -11.876 -11.666 1.00 94.25 89 PRO A C 1
ATOM 706 O O . PRO A 1 89 ? -2.884 -11.767 -12.886 1.00 94.25 89 PRO A O 1
ATOM 709 N N . VAL A 1 90 ? -1.941 -12.712 -11.084 1.00 91.25 90 VAL A N 1
ATOM 710 C CA . VAL A 1 90 ? -1.147 -13.678 -11.848 1.00 91.25 90 VAL A CA 1
ATOM 711 C C . VAL A 1 90 ? -2.084 -14.785 -12.347 1.00 91.25 90 VAL A C 1
ATOM 713 O O . VAL A 1 90 ? -2.841 -15.321 -11.534 1.00 91.25 90 VAL A O 1
ATOM 716 N N . ASP A 1 91 ? -2.036 -15.090 -13.649 1.00 84.69 91 ASP A N 1
ATOM 717 C CA . ASP A 1 91 ? -2.716 -16.244 -14.271 1.00 84.69 91 ASP A CA 1
ATOM 718 C C . ASP A 1 91 ? -2.280 -17.594 -13.668 1.00 84.69 91 ASP A C 1
ATOM 720 O O . ASP A 1 91 ? -1.074 -17.763 -13.354 1.00 84.69 91 ASP A O 1
#

InterPro domains:
  IPR036427 Bromodomain-like superfamily [G3DSA:1.20.920.10] (48-91)
  IPR036427 Bromodomain-like superfamily [SSF47370] (41-91)
  IPR050935 Bromodomain-containing chromatin reader [PTHR22880] (15-91)

Foldseek 3Di:
DDDDDDDDDDDDDDDDDDPPPDDPDDPPPVVPPDPPPDDPDDPDDPPDPPDPPDDPPDDDDDDPVVVCCVVPVCVVLCPDPPNVVVPDDDD

Radius of gyration: 31.48 Å; chains: 1; bounding box: 31×52×88 Å

Secondary structure (DSSP, 8-state):
----------------------------STTTSS--------SPPP---PPP---TTS-----HHHHHIIIIIIHHHHTSGGGGGGSS---

Sequence (91 aa):
MLQKILGLSVLGGMEQSSGKRIRKPSLLYEGFESPSLSHVPPPGPPPSQQPPVTDPSRQGRTTNQLQFLHKVLVKALWRHHFAWPFHEPVD

Organism: NCBI:txid307959